Protein AF-A0A6P1TSM0-F1 (afdb_monomer_lite)

Structure (mmCIF, N/CA/C/O backbone):
data_AF-A0A6P1TSM0-F1
#
_entry.id   AF-A0A6P1TSM0-F1
#
loop_
_atom_site.group_PDB
_atom_site.id
_atom_site.type_symbol
_atom_site.label_atom_id
_atom_site.label_alt_id
_atom_site.label_comp_id
_atom_site.label_asym_id
_atom_site.label_entity_id
_atom_site.label_seq_id
_atom_site.pdbx_PDB_ins_code
_atom_site.Cartn_x
_atom_site.Cartn_y
_atom_site.Cartn_z
_atom_site.occupancy
_atom_site.B_iso_or_equiv
_atom_site.auth_seq_id
_atom_site.auth_comp_id
_atom_site.auth_asym_id
_atom_site.auth_atom_id
_atom_site.pdbx_PDB_model_num
ATOM 1 N N . MET A 1 1 ? -9.371 -7.545 -21.738 1.00 65.81 1 MET A N 1
ATOM 2 C CA . MET A 1 1 ? -8.456 -7.775 -20.600 1.00 65.81 1 MET A CA 1
ATOM 3 C C . MET A 1 1 ? -7.790 -6.449 -20.270 1.00 65.81 1 MET A C 1
ATOM 5 O O . MET A 1 1 ? -7.552 -5.688 -21.202 1.00 65.81 1 MET A O 1
ATOM 9 N N . GLY A 1 2 ? -7.595 -6.137 -18.985 1.00 71.38 2 GLY A N 1
ATOM 10 C CA . GLY A 1 2 ? -6.954 -4.888 -18.554 1.00 71.38 2 GLY A CA 1
ATOM 11 C C . GLY A 1 2 ? -5.471 -4.851 -18.932 1.00 71.38 2 GLY A C 1
ATOM 12 O O . GLY A 1 2 ? -4.866 -5.903 -19.128 1.00 71.38 2 GLY A O 1
ATOM 13 N N . ASN A 1 3 ? -4.897 -3.656 -19.076 1.00 83.69 3 ASN A N 1
ATOM 14 C CA . ASN A 1 3 ? -3.457 -3.522 -19.290 1.00 83.69 3 ASN A CA 1
ATOM 15 C C . ASN A 1 3 ? -2.704 -3.742 -17.974 1.00 83.69 3 ASN A C 1
ATOM 17 O O . ASN A 1 3 ? -3.132 -3.255 -16.927 1.00 83.69 3 ASN A O 1
ATOM 21 N N . GLU A 1 4 ? -1.589 -4.469 -18.046 1.00 91.94 4 GLU A N 1
ATOM 22 C CA . GLU A 1 4 ? -0.681 -4.628 -16.913 1.00 91.94 4 GLU A CA 1
ATOM 23 C C . GLU A 1 4 ? -0.001 -3.302 -16.569 1.00 91.94 4 GLU A C 1
ATOM 25 O O . GLU A 1 4 ? 0.395 -2.534 -17.451 1.00 91.94 4 GLU A O 1
ATOM 30 N N . ILE A 1 5 ? 0.180 -3.063 -15.275 1.00 91.25 5 ILE A N 1
ATOM 31 C CA . ILE A 1 5 ? 0.982 -1.963 -14.757 1.00 91.25 5 ILE A CA 1
ATOM 32 C C . ILE A 1 5 ? 2.449 -2.394 -14.615 1.00 91.25 5 ILE A C 1
ATOM 34 O O . ILE A 1 5 ? 2.783 -3.565 -14.386 1.00 91.25 5 ILE A O 1
ATOM 38 N N . GLY A 1 6 ? 3.356 -1.425 -14.734 1.00 91.25 6 GLY A N 1
ATOM 39 C CA . GLY A 1 6 ? 4.765 -1.627 -14.410 1.00 91.25 6 GLY A CA 1
ATOM 40 C C . GLY A 1 6 ? 4.944 -1.777 -12.901 1.00 91.25 6 GLY A C 1
ATOM 41 O O . GLY A 1 6 ? 4.674 -0.839 -12.157 1.00 91.25 6 GLY A O 1
ATOM 42 N N . THR A 1 7 ? 5.392 -2.946 -12.446 1.00 93.75 7 THR A N 1
ATOM 43 C CA . THR A 1 7 ? 5.723 -3.189 -11.031 1.00 93.75 7 THR A CA 1
ATOM 44 C C . THR A 1 7 ? 7.223 -3.218 -10.770 1.00 93.75 7 THR A C 1
ATOM 46 O O . THR A 1 7 ? 7.633 -3.087 -9.623 1.00 93.75 7 THR A O 1
ATOM 49 N N . VAL A 1 8 ? 8.047 -3.312 -11.814 1.00 93.94 8 VAL A N 1
ATOM 50 C CA . VAL A 1 8 ? 9.508 -3.343 -11.717 1.00 93.94 8 VAL A CA 1
ATOM 51 C C . VAL A 1 8 ? 10.094 -2.281 -12.637 1.00 93.94 8 VAL A C 1
ATOM 53 O O . VAL A 1 8 ? 9.729 -2.196 -13.810 1.00 93.94 8 VAL A O 1
ATOM 56 N N . GLY A 1 9 ? 11.017 -1.493 -12.100 1.00 91.44 9 GLY A N 1
ATOM 57 C CA . GLY A 1 9 ? 11.840 -0.546 -12.838 1.00 91.44 9 GLY A CA 1
ATOM 58 C C . GLY A 1 9 ? 13.226 -0.430 -12.210 1.00 91.44 9 GLY A C 1
ATOM 59 O O . GLY A 1 9 ? 13.522 -1.074 -11.208 1.00 91.44 9 GLY A O 1
ATOM 60 N N . ASP A 1 10 ? 14.076 0.422 -12.777 1.00 90.38 10 ASP A N 1
ATOM 61 C CA . ASP A 1 10 ? 15.478 0.558 -12.353 1.00 90.38 10 ASP A CA 1
ATOM 62 C C . ASP A 1 10 ? 15.686 1.005 -10.901 1.00 90.38 10 ASP A C 1
ATOM 64 O O . ASP A 1 10 ? 16.770 0.822 -10.360 1.00 90.38 10 ASP A O 1
ATOM 68 N N . THR A 1 11 ? 14.678 1.627 -10.289 1.00 89.44 11 THR A N 1
ATOM 69 C CA . THR A 1 11 ? 14.749 2.197 -8.934 1.00 89.44 11 THR A CA 1
ATOM 70 C C . THR A 1 11 ? 13.581 1.767 -8.050 1.00 89.44 11 THR A C 1
ATOM 72 O O . THR A 1 11 ? 13.414 2.286 -6.945 1.00 89.44 11 THR A O 1
ATOM 75 N N . TYR A 1 12 ? 12.746 0.826 -8.510 1.00 93.31 12 TYR A N 1
ATOM 76 C CA . TYR A 1 12 ? 11.613 0.327 -7.735 1.00 93.31 12 TYR A CA 1
ATOM 77 C C . TYR A 1 12 ? 11.230 -1.116 -8.073 1.00 93.31 12 TYR A C 1
ATOM 79 O O . TYR A 1 12 ? 11.386 -1.577 -9.200 1.00 93.31 12 TYR A O 1
ATOM 87 N N . SER A 1 13 ? 10.679 -1.816 -7.085 1.00 95.69 13 SER A N 1
ATOM 88 C CA . SER A 1 13 ? 10.101 -3.148 -7.240 1.00 95.69 13 SER A CA 1
ATOM 89 C C . SER A 1 13 ? 8.913 -3.297 -6.294 1.00 95.69 13 SER A C 1
ATOM 91 O O . SER A 1 13 ? 9.087 -3.389 -5.080 1.00 95.69 13 SER A O 1
ATOM 93 N N . TYR A 1 14 ? 7.707 -3.329 -6.850 1.00 96.81 14 TYR A N 1
ATOM 94 C CA . TYR A 1 14 ? 6.460 -3.581 -6.135 1.00 96.81 14 TYR A CA 1
ATOM 95 C C . TYR A 1 14 ? 6.055 -5.060 -6.258 1.00 96.81 14 TYR A C 1
ATOM 97 O O . TYR A 1 14 ? 6.393 -5.702 -7.254 1.00 96.81 14 TYR A O 1
ATOM 105 N N . PRO A 1 15 ? 5.303 -5.613 -5.290 1.00 97.06 15 PRO A N 1
ATOM 106 C CA . PRO A 1 15 ? 4.692 -6.933 -5.427 1.00 97.06 15 PRO A CA 1
ATOM 107 C C . PRO A 1 15 ? 3.731 -6.991 -6.622 1.00 97.06 15 PRO A C 1
ATOM 109 O O . PRO A 1 15 ? 3.183 -5.973 -7.041 1.00 97.06 15 PRO A O 1
ATOM 112 N N . ASP A 1 16 ? 3.432 -8.190 -7.120 1.00 97.62 16 ASP A N 1
ATOM 113 C CA . ASP A 1 16 ? 2.435 -8.352 -8.189 1.00 97.62 16 ASP A CA 1
ATOM 114 C C . ASP A 1 16 ? 1.001 -8.062 -7.718 1.00 97.62 16 ASP A C 1
ATOM 116 O O . ASP A 1 16 ? 0.124 -7.766 -8.530 1.00 97.62 16 ASP A O 1
ATOM 120 N N . SER A 1 17 ? 0.743 -8.164 -6.411 1.00 98.00 17 SER A N 1
ATOM 121 C CA . SER A 1 17 ? -0.553 -7.857 -5.799 1.00 98.00 17 SER A CA 1
ATOM 122 C C . SER A 1 17 ? -0.370 -6.991 -4.559 1.00 98.00 17 SER A C 1
ATOM 124 O O . SER A 1 17 ? 0.366 -7.353 -3.644 1.00 98.00 17 SER A O 1
ATOM 126 N N . PHE A 1 18 ? -1.039 -5.844 -4.546 1.00 98.12 18 PHE A N 1
ATOM 127 C CA . PHE A 1 18 ? -0.989 -4.832 -3.491 1.00 98.12 18 PHE A CA 1
ATOM 128 C C . PHE A 1 18 ? -2.201 -3.905 -3.630 1.00 98.12 18 PHE A C 1
ATOM 130 O O . PHE A 1 18 ? -2.914 -3.958 -4.635 1.00 98.12 18 PHE A O 1
ATOM 137 N N . ASN A 1 19 ? -2.432 -3.037 -2.648 1.00 98.12 19 ASN A N 1
ATOM 138 C CA . ASN A 1 19 ? -3.484 -2.024 -2.727 1.00 98.12 19 ASN A CA 1
ATOM 139 C C . ASN A 1 19 ? -2.885 -0.617 -2.619 1.00 98.12 19 ASN A C 1
ATOM 141 O O . ASN A 1 19 ? -2.039 -0.350 -1.763 1.00 98.12 19 ASN A O 1
ATOM 145 N N . ILE A 1 20 ? -3.337 0.293 -3.481 1.00 97.44 20 ILE A N 1
ATOM 146 C CA . ILE A 1 20 ? -2.962 1.707 -3.428 1.00 97.44 20 ILE A CA 1
ATOM 147 C C . ILE A 1 20 ? -3.999 2.454 -2.596 1.00 97.44 20 ILE A C 1
ATOM 149 O O . ILE A 1 20 ? -5.167 2.498 -2.970 1.00 97.44 20 ILE A O 1
ATOM 153 N N . ILE A 1 21 ? -3.574 3.075 -1.498 1.00 96.06 21 ILE A N 1
ATOM 154 C CA . ILE A 1 21 ? -4.416 3.891 -0.625 1.00 96.06 21 ILE A CA 1
ATOM 155 C C . ILE A 1 21 ? -4.237 5.372 -0.982 1.00 96.06 21 ILE A C 1
ATOM 157 O O . ILE A 1 21 ? -3.236 6.020 -0.652 1.00 96.06 21 ILE A O 1
ATOM 161 N N . GLY A 1 22 ? -5.243 5.940 -1.640 1.00 92.88 22 GLY A N 1
ATOM 162 C CA . GLY A 1 22 ? -5.375 7.372 -1.884 1.00 92.88 22 GLY A CA 1
ATOM 163 C C . GLY A 1 22 ? -5.903 8.084 -0.642 1.00 92.88 22 GLY A C 1
ATOM 164 O O . GLY A 1 22 ? -7.071 8.445 -0.587 1.00 92.88 22 GLY A O 1
ATOM 165 N N . ILE A 1 23 ? -5.052 8.298 0.367 1.00 82.06 23 ILE A N 1
ATOM 166 C CA . ILE A 1 23 ? -5.464 8.824 1.686 1.00 82.06 23 ILE A CA 1
ATOM 167 C C . ILE A 1 23 ? -6.190 10.178 1.593 1.00 82.06 23 ILE A C 1
ATOM 169 O O . ILE A 1 23 ? -7.147 10.401 2.336 1.00 82.06 23 ILE A O 1
ATOM 173 N N . ARG A 1 24 ? -5.760 11.082 0.701 1.00 81.31 24 ARG A N 1
ATOM 174 C CA . ARG A 1 24 ? -6.414 12.389 0.490 1.00 81.31 24 ARG A CA 1
ATOM 175 C C . ARG A 1 24 ? -7.755 12.238 -0.224 1.00 81.31 24 ARG A C 1
ATOM 177 O O . ARG A 1 24 ? -8.733 12.847 0.187 1.00 81.31 24 ARG A O 1
ATOM 184 N N . ASP A 1 25 ? -7.772 11.424 -1.272 1.00 86.38 25 ASP A N 1
ATOM 185 C CA . ASP A 1 25 ? -8.903 11.322 -2.196 1.00 86.38 25 ASP A CA 1
ATOM 186 C C . ASP A 1 25 ? -9.953 10.304 -1.712 1.00 86.38 25 ASP A C 1
ATOM 188 O O . ASP A 1 25 ? -11.049 10.238 -2.254 1.00 86.38 25 ASP A O 1
ATOM 192 N N . GLY A 1 26 ? -9.644 9.541 -0.656 1.00 91.31 26 GLY A N 1
ATOM 193 C CA . GLY A 1 26 ? -10.558 8.584 -0.040 1.00 91.31 26 GLY A CA 1
ATOM 194 C C . GLY A 1 26 ? -10.851 7.386 -0.938 1.00 91.31 26 GLY A C 1
ATOM 195 O O . GLY A 1 26 ? -11.975 6.899 -0.939 1.00 91.31 26 GLY A O 1
ATOM 196 N N . VAL A 1 27 ? -9.857 6.917 -1.694 1.00 96.12 27 VAL A N 1
ATOM 197 C CA . VAL A 1 27 ? -9.993 5.827 -2.674 1.00 96.12 27 VAL A CA 1
ATOM 198 C C . VAL A 1 27 ? -8.976 4.723 -2.398 1.00 96.12 27 VAL A C 1
ATOM 200 O O . VAL A 1 27 ? -7.865 4.996 -1.938 1.00 96.12 27 VAL A O 1
ATOM 203 N N . VAL A 1 28 ? -9.342 3.483 -2.716 1.00 97.88 28 VAL A N 1
ATOM 204 C CA . VAL A 1 28 ? -8.446 2.327 -2.755 1.00 97.88 28 VAL A CA 1
ATOM 205 C C . VAL A 1 28 ? -8.457 1.716 -4.146 1.00 97.88 28 VAL A C 1
ATOM 207 O O . VAL A 1 28 ? -9.519 1.419 -4.679 1.00 97.88 28 VAL A O 1
ATOM 210 N N . VAL A 1 29 ? -7.278 1.502 -4.723 1.00 97.56 29 VAL A N 1
ATOM 211 C CA . VAL A 1 29 ? -7.118 0.766 -5.984 1.00 97.56 29 VAL A CA 1
ATOM 212 C C . VAL A 1 29 ? -6.521 -0.596 -5.668 1.00 97.56 29 VAL A C 1
ATOM 214 O O . VAL A 1 29 ? -5.413 -0.675 -5.134 1.00 97.56 29 VAL A O 1
ATOM 217 N N . LYS A 1 30 ? -7.241 -1.670 -5.986 1.00 97.94 30 LYS A N 1
ATOM 218 C CA . LYS A 1 30 ? -6.785 -3.044 -5.767 1.00 97.94 30 LYS A CA 1
ATOM 219 C C . LYS A 1 30 ? -6.030 -3.535 -6.994 1.00 97.94 30 LYS A C 1
ATOM 221 O O . LYS A 1 30 ? -6.590 -3.569 -8.087 1.00 97.94 30 LYS A O 1
ATOM 226 N N . ILE A 1 31 ? -4.773 -3.933 -6.815 1.00 97.81 31 ILE A N 1
ATOM 227 C CA . ILE A 1 31 ? -3.941 -4.516 -7.871 1.00 97.81 31 ILE A CA 1
ATOM 228 C C . ILE A 1 31 ? -3.805 -6.016 -7.633 1.00 97.81 31 ILE A C 1
ATOM 230 O O . ILE A 1 31 ? -3.442 -6.438 -6.531 1.00 97.81 31 ILE A O 1
ATOM 234 N N . ARG A 1 32 ? -4.079 -6.825 -8.659 1.00 97.38 32 ARG A N 1
ATOM 235 C CA . ARG A 1 32 ? -3.911 -8.284 -8.648 1.00 97.38 32 ARG A CA 1
ATOM 236 C C . ARG A 1 32 ? -3.203 -8.737 -9.902 1.00 97.38 32 ARG A C 1
ATOM 238 O O . ARG A 1 32 ? -3.635 -8.402 -11.001 1.00 97.38 32 ARG A O 1
ATOM 245 N N . GLY A 1 33 ? -2.114 -9.482 -9.735 1.00 96.88 33 GLY A N 1
ATOM 246 C CA . GLY A 1 33 ? -1.311 -9.940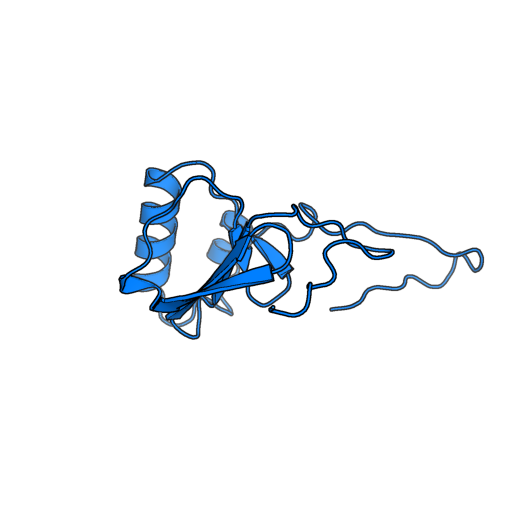 -10.869 1.00 96.88 33 GLY A CA 1
ATOM 247 C C . GLY A 1 33 ? -0.946 -8.794 -11.814 1.00 96.88 33 GLY A C 1
ATOM 248 O O . GLY A 1 33 ? -1.055 -8.945 -13.024 1.00 96.88 33 GLY A O 1
ATOM 249 N N . ARG A 1 34 ? -0.584 -7.629 -11.256 1.00 96.44 34 ARG A N 1
ATOM 250 C CA . ARG A 1 34 ? -0.210 -6.412 -11.990 1.00 96.44 34 ARG A CA 1
ATOM 251 C C . ARG A 1 34 ? -1.344 -5.779 -12.807 1.00 96.44 34 ARG A C 1
ATOM 253 O O . ARG A 1 34 ? -1.081 -4.948 -13.666 1.00 96.44 34 ARG A O 1
ATOM 260 N N . ILE A 1 35 ? -2.601 -6.111 -12.535 1.00 96.06 35 ILE A N 1
ATOM 261 C CA . ILE A 1 35 ? -3.777 -5.523 -13.189 1.00 96.06 35 ILE A CA 1
ATOM 262 C C . ILE A 1 35 ? -4.640 -4.833 -12.132 1.00 96.06 35 ILE A C 1
ATOM 264 O O . ILE A 1 35 ? -4.738 -5.307 -11.000 1.00 96.06 35 ILE A O 1
ATOM 268 N N . ILE A 1 36 ? -5.275 -3.715 -12.492 1.00 96.38 36 ILE A N 1
ATOM 269 C CA . ILE A 1 36 ? -6.312 -3.103 -11.653 1.00 96.38 36 ILE A CA 1
ATOM 270 C C . ILE A 1 36 ? -7.507 -4.057 -11.601 1.00 96.38 36 ILE A C 1
ATOM 272 O O . ILE A 1 36 ? -8.176 -4.276 -12.610 1.00 96.38 36 ILE A O 1
ATOM 276 N N . GLU A 1 37 ? -7.750 -4.629 -10.427 1.00 96.88 37 GLU A N 1
ATOM 277 C CA . GLU A 1 37 ? -8.903 -5.484 -10.158 1.00 96.88 37 GLU A CA 1
ATOM 278 C C . GLU A 1 37 ? -10.138 -4.639 -9.846 1.00 96.88 37 GLU A C 1
ATOM 280 O O . GLU A 1 37 ? -11.213 -4.911 -10.372 1.00 96.88 37 GLU A O 1
ATOM 285 N N . ASP A 1 38 ? -9.982 -3.623 -8.993 1.00 96.88 38 ASP A N 1
ATOM 286 C CA . ASP A 1 38 ? -11.106 -2.844 -8.476 1.00 96.88 38 ASP A CA 1
ATOM 287 C C . ASP A 1 38 ? -10.675 -1.451 -7.995 1.00 96.88 38 ASP A C 1
ATOM 289 O O . ASP A 1 38 ? -9.502 -1.216 -7.679 1.00 96.88 38 ASP A O 1
ATOM 293 N N . ILE A 1 39 ? -11.640 -0.538 -7.910 1.00 96.94 39 ILE A N 1
ATOM 294 C CA . ILE A 1 39 ? -11.488 0.798 -7.337 1.00 96.94 39 ILE A CA 1
ATOM 295 C C . ILE A 1 39 ? -12.652 1.036 -6.376 1.00 96.94 39 ILE A C 1
ATOM 297 O O . ILE A 1 39 ? -13.806 1.117 -6.785 1.00 96.94 39 ILE A O 1
ATOM 301 N N . LEU A 1 40 ? -12.330 1.190 -5.097 1.00 97.25 40 LEU A N 1
ATOM 302 C CA . LEU A 1 40 ? -13.293 1.305 -4.007 1.00 97.25 40 LEU A CA 1
ATOM 303 C C . LEU A 1 40 ? -13.172 2.663 -3.321 1.00 97.25 40 LEU A C 1
ATOM 305 O O . LEU A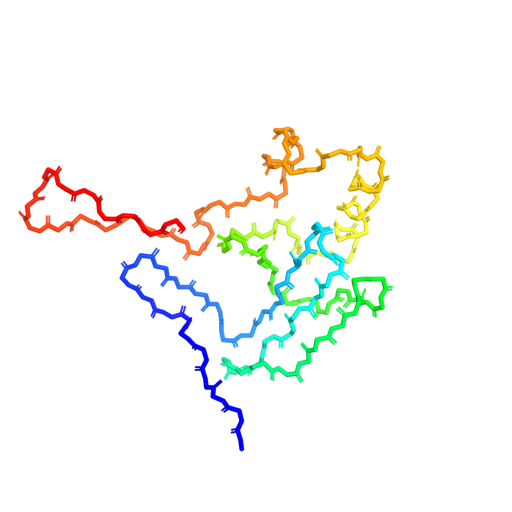 1 40 ? -12.093 3.261 -3.285 1.00 97.25 40 LEU A O 1
ATOM 309 N N . ALA A 1 41 ? -14.254 3.126 -2.698 1.00 96.94 41 ALA A N 1
ATOM 310 C CA . ALA A 1 41 ? -14.127 4.165 -1.688 1.00 96.94 41 ALA A CA 1
ATOM 311 C C . ALA A 1 41 ? -13.379 3.594 -0.471 1.00 96.94 41 ALA A C 1
ATOM 313 O O . ALA A 1 41 ? -13.593 2.452 -0.068 1.00 96.94 41 ALA A O 1
ATOM 314 N N . LEU A 1 42 ? -12.507 4.392 0.146 1.00 94.69 42 LEU A N 1
ATOM 315 C CA . LEU A 1 42 ? -11.689 3.973 1.289 1.00 94.69 42 LEU A CA 1
ATOM 316 C C . LEU A 1 42 ? -12.535 3.526 2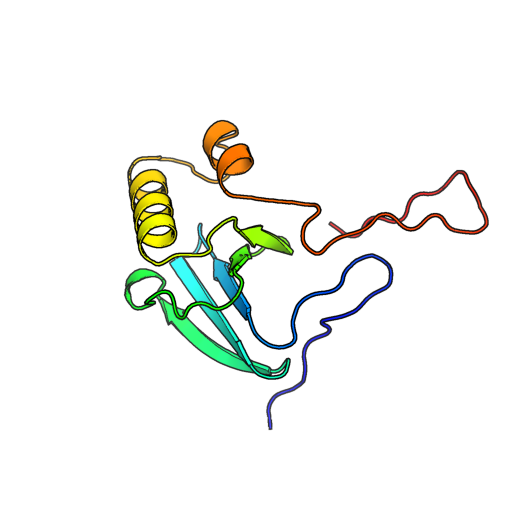.487 1.00 94.69 42 LEU A C 1
ATOM 318 O O . LEU A 1 42 ? -12.126 2.640 3.224 1.00 94.69 42 LEU A O 1
ATOM 322 N N . GLN A 1 43 ? -13.721 4.108 2.651 1.00 94.38 43 GLN A N 1
ATOM 323 C CA . GLN A 1 43 ? -14.685 3.717 3.683 1.00 94.38 43 GLN A CA 1
ATOM 324 C C . GLN A 1 43 ? -15.263 2.304 3.491 1.00 94.38 43 GLN A C 1
ATOM 326 O O . GLN A 1 43 ? -15.675 1.690 4.469 1.00 94.38 43 GLN A O 1
ATOM 331 N N . ASP A 1 44 ? -15.274 1.791 2.257 1.00 96.44 44 ASP A N 1
ATOM 332 C CA . ASP A 1 44 ? -15.813 0.468 1.921 1.00 96.44 44 ASP A CA 1
ATOM 333 C C . ASP A 1 44 ? -14.704 -0.599 1.876 1.00 96.44 44 ASP A C 1
ATOM 335 O O . ASP A 1 44 ? -14.961 -1.788 1.681 1.00 96.44 44 ASP A O 1
ATOM 339 N N . TYR A 1 45 ? -13.448 -0.186 2.054 1.00 96.94 45 TYR A N 1
ATOM 340 C CA . TYR A 1 45 ? -12.297 -1.072 2.014 1.00 96.94 45 TYR A CA 1
ATOM 341 C C . TYR A 1 45 ? -12.039 -1.723 3.377 1.00 96.94 45 TYR A C 1
ATOM 343 O O . TYR A 1 45 ? -11.891 -1.056 4.399 1.00 96.94 45 TYR A O 1
ATOM 351 N N . THR A 1 46 ? -11.906 -3.050 3.371 1.00 95.75 46 THR A N 1
ATOM 352 C CA . THR A 1 46 ? -11.382 -3.827 4.499 1.00 95.75 46 THR A CA 1
ATOM 353 C C . THR A 1 46 ? -9.976 -4.297 4.160 1.00 95.75 46 THR A C 1
ATOM 355 O O . THR A 1 46 ? -9.759 -4.838 3.077 1.00 95.75 46 THR A O 1
ATOM 358 N N . TYR A 1 47 ? -9.036 -4.118 5.091 1.00 97.88 47 TYR A N 1
ATOM 359 C CA . TYR A 1 47 ? -7.676 -4.621 4.931 1.00 97.88 47 TYR A CA 1
ATOM 360 C C . TYR A 1 47 ? -7.675 -6.131 4.659 1.00 97.88 47 TYR A C 1
ATOM 362 O O . TYR A 1 47 ? -8.229 -6.912 5.432 1.00 97.88 47 TYR A O 1
ATOM 370 N N . ASP A 1 48 ? -7.064 -6.528 3.544 1.00 96.94 48 ASP A N 1
ATOM 371 C CA . ASP A 1 48 ? -7.098 -7.887 2.994 1.00 96.94 48 ASP A CA 1
ATOM 372 C C . ASP A 1 48 ? -5.761 -8.634 3.156 1.00 96.94 48 ASP A C 1
ATOM 374 O O . ASP A 1 48 ? -5.528 -9.645 2.495 1.00 96.94 48 ASP A O 1
ATOM 378 N N . ASN A 1 49 ? -4.897 -8.151 4.057 1.00 97.62 49 ASN A N 1
ATOM 379 C CA . ASN A 1 49 ? -3.547 -8.665 4.316 1.00 97.62 49 ASN A CA 1
ATOM 380 C C . ASN A 1 49 ? -2.583 -8.566 3.125 1.00 97.62 49 ASN A C 1
ATOM 382 O O . ASN A 1 49 ? -1.553 -9.243 3.110 1.00 97.62 49 ASN A O 1
ATOM 386 N N . LEU A 1 50 ? -2.886 -7.731 2.127 1.00 98.12 50 LEU A N 1
ATOM 387 C CA . LEU A 1 50 ? -1.929 -7.411 1.078 1.00 98.12 50 LEU A CA 1
ATOM 388 C C . LEU A 1 50 ? -1.109 -6.167 1.412 1.00 98.12 50 LEU A C 1
ATOM 390 O O . LEU A 1 50 ? -1.557 -5.297 2.167 1.00 98.12 50 LEU A O 1
ATOM 394 N N . PRO A 1 51 ? 0.091 -6.044 0.823 1.00 98.19 51 PRO A N 1
ATOM 395 C CA . PRO A 1 51 ? 0.912 -4.870 1.027 1.00 98.19 51 PRO A CA 1
ATOM 396 C C . PRO A 1 51 ? 0.210 -3.597 0.546 1.00 98.19 51 PRO A C 1
ATOM 398 O O . PRO A 1 51 ? -0.518 -3.596 -0.451 1.00 98.19 51 PRO A O 1
ATOM 401 N N . LEU A 1 52 ? 0.446 -2.503 1.264 1.00 97.94 52 LEU A N 1
ATOM 402 C CA . LEU A 1 52 ? -0.186 -1.215 1.013 1.00 97.94 52 LEU A CA 1
ATOM 403 C C . LEU A 1 52 ? 0.830 -0.199 0.494 1.00 97.94 52 LEU A C 1
ATOM 405 O O . LEU A 1 52 ? 1.966 -0.131 0.969 1.00 97.94 52 LEU A O 1
ATOM 409 N N . ILE A 1 53 ? 0.401 0.608 -0.472 1.00 96.94 53 ILE A N 1
ATOM 410 C CA . ILE A 1 53 ? 1.201 1.658 -1.109 1.00 96.94 53 ILE A CA 1
ATOM 411 C C . ILE A 1 53 ? 0.372 2.941 -1.129 1.00 96.94 53 ILE A C 1
ATOM 413 O O . ILE A 1 53 ? -0.827 2.892 -1.371 1.00 96.94 53 ILE A O 1
ATOM 417 N N . ASN A 1 54 ? 0.952 4.108 -0.866 1.00 93.50 54 ASN A N 1
ATOM 418 C CA . ASN A 1 54 ? 0.219 5.367 -1.030 1.00 93.50 54 ASN A CA 1
ATOM 419 C C . ASN A 1 54 ? 0.269 5.859 -2.491 1.00 93.50 54 ASN A C 1
ATOM 421 O O . ASN A 1 54 ? 1.056 5.383 -3.305 1.00 93.50 54 ASN A O 1
ATOM 425 N N . ALA A 1 55 ? -0.523 6.874 -2.837 1.00 90.38 55 ALA A N 1
ATOM 426 C CA . ALA A 1 55 ? -0.554 7.422 -4.202 1.00 90.38 55 ALA A CA 1
ATOM 427 C C . ALA A 1 55 ? 0.784 8.025 -4.710 1.00 90.38 55 ALA A C 1
ATOM 429 O O . ALA A 1 55 ? 0.871 8.395 -5.875 1.00 90.38 55 ALA A O 1
ATOM 430 N N . ARG A 1 56 ? 1.817 8.138 -3.859 1.00 89.44 56 ARG A N 1
ATOM 431 C CA . ARG A 1 56 ? 3.182 8.586 -4.213 1.00 89.44 56 ARG A CA 1
ATOM 432 C C . ARG A 1 56 ? 4.182 7.426 -4.333 1.00 89.44 56 ARG A C 1
ATOM 434 O O . ARG A 1 56 ? 5.381 7.648 -4.473 1.00 89.44 56 ARG A O 1
ATOM 441 N N . GLY A 1 57 ? 3.712 6.183 -4.243 1.00 91.88 57 GLY A N 1
ATOM 442 C CA . GLY A 1 57 ? 4.563 4.998 -4.339 1.00 91.88 57 GLY A CA 1
ATOM 443 C C . GLY A 1 57 ? 5.363 4.687 -3.072 1.00 91.88 57 GLY A C 1
ATOM 444 O O . GLY A 1 57 ? 6.327 3.930 -3.148 1.00 91.88 57 GLY A O 1
ATOM 445 N N . PHE A 1 58 ? 5.015 5.266 -1.918 1.00 94.44 58 PHE A N 1
ATOM 446 C CA . PHE A 1 58 ? 5.634 4.887 -0.641 1.00 94.44 58 PHE A CA 1
ATOM 447 C C . PHE A 1 58 ? 4.891 3.698 -0.053 1.00 94.44 58 PHE A C 1
ATOM 449 O O . PHE A 1 58 ? 3.659 3.653 -0.105 1.00 94.44 58 PHE A O 1
ATOM 456 N N . GLY A 1 59 ? 5.629 2.766 0.537 1.00 97.12 59 GLY A N 1
ATOM 457 C CA . GLY A 1 59 ? 5.026 1.689 1.303 1.00 97.12 59 GLY A CA 1
ATOM 458 C C . GLY A 1 59 ? 4.311 2.232 2.536 1.00 97.12 59 GLY A C 1
ATOM 459 O O . GLY A 1 59 ? 4.730 3.235 3.118 1.00 97.12 59 GLY A O 1
ATOM 460 N N . ILE A 1 60 ? 3.210 1.590 2.911 1.00 97.06 60 ILE A N 1
ATOM 461 C CA . ILE A 1 60 ? 2.472 1.881 4.139 1.00 97.06 60 ILE A CA 1
ATOM 462 C C . ILE A 1 60 ? 2.782 0.763 5.142 1.00 97.06 60 ILE A C 1
ATOM 464 O O . ILE A 1 60 ? 2.573 -0.412 4.841 1.00 97.06 60 ILE A O 1
ATOM 468 N N . ARG A 1 61 ? 3.282 1.131 6.329 1.00 97.38 61 ARG A N 1
ATOM 469 C CA . ARG A 1 61 ? 3.703 0.216 7.404 1.00 97.38 61 ARG A CA 1
ATOM 470 C C . ARG A 1 61 ? 2.501 -0.368 8.149 1.00 97.38 61 ARG A C 1
ATOM 472 O O . ARG A 1 61 ? 2.229 -0.002 9.284 1.00 97.38 61 ARG A O 1
ATOM 479 N N . VAL A 1 62 ? 1.771 -1.245 7.474 1.00 97.38 62 VAL A N 1
ATOM 480 C CA . VAL A 1 62 ? 0.623 -1.980 8.009 1.00 97.38 62 VAL A CA 1
ATOM 481 C C . VAL A 1 62 ? 0.767 -3.441 7.607 1.00 97.38 62 VAL A C 1
ATOM 483 O O . VAL A 1 62 ? 0.909 -3.758 6.426 1.00 97.38 62 VAL A O 1
ATOM 486 N N . SER A 1 63 ? 0.714 -4.310 8.604 1.00 95.75 63 SER A N 1
ATOM 487 C CA . SER A 1 63 ? 0.813 -5.765 8.498 1.00 95.75 63 SER A CA 1
ATOM 488 C C . SER A 1 63 ? -0.386 -6.470 9.132 1.00 95.75 63 SER A C 1
ATOM 490 O O . SER A 1 63 ? -0.590 -7.657 8.883 1.00 95.75 63 SER A O 1
ATOM 492 N N . THR A 1 64 ? -1.181 -5.768 9.948 1.00 97.69 64 THR A N 1
ATOM 493 C CA . THR A 1 64 ? -2.398 -6.313 10.562 1.00 97.69 64 THR A CA 1
ATOM 494 C C . THR A 1 64 ? -3.612 -5.413 10.356 1.00 97.69 64 THR A C 1
ATOM 496 O O . THR A 1 64 ? -3.510 -4.232 10.013 1.00 97.69 64 THR A O 1
ATOM 499 N N . LYS A 1 65 ? -4.799 -5.980 10.588 1.00 97.06 65 LYS A N 1
ATOM 500 C CA . LYS A 1 65 ? -6.054 -5.230 10.531 1.00 97.06 65 LYS A CA 1
ATOM 501 C C . LYS A 1 65 ? -6.106 -4.144 11.610 1.00 97.06 65 LYS A C 1
ATOM 503 O O . LYS A 1 65 ? -6.569 -3.044 11.335 1.00 97.06 65 LYS A O 1
ATOM 508 N N . GLU A 1 66 ? -5.587 -4.429 12.800 1.00 97.88 66 GLU A N 1
ATOM 509 C CA . GLU A 1 66 ? -5.538 -3.490 13.923 1.00 97.88 66 GLU A CA 1
ATOM 510 C C . GLU A 1 66 ? -4.647 -2.283 13.599 1.00 97.88 66 GLU A C 1
ATOM 512 O O . GLU A 1 66 ? -5.025 -1.146 13.868 1.00 97.88 66 GLU A O 1
ATOM 517 N N . GLU A 1 67 ? -3.492 -2.504 12.964 1.00 97.94 67 GLU A N 1
ATOM 518 C CA . GLU A 1 67 ? -2.623 -1.419 12.491 1.00 97.94 67 GLU A CA 1
ATOM 519 C C . GLU A 1 67 ? -3.312 -0.574 11.410 1.00 97.94 67 GLU A C 1
ATOM 521 O O . GLU A 1 67 ? -3.200 0.652 11.408 1.00 97.94 67 GLU A O 1
ATOM 526 N N . PHE A 1 68 ? -4.075 -1.206 10.510 1.00 97.19 68 PHE A N 1
ATOM 527 C CA . PHE A 1 68 ? -4.861 -0.478 9.513 1.00 97.19 68 PHE A CA 1
ATOM 528 C C . PHE A 1 68 ? -5.943 0.400 10.160 1.00 97.19 68 PHE A C 1
ATOM 530 O O . PHE A 1 68 ? -6.124 1.556 9.772 1.00 97.19 68 PHE A O 1
ATOM 537 N N . GLU A 1 69 ? -6.652 -0.135 11.155 1.00 95.94 69 GLU A N 1
ATOM 538 C CA . GLU A 1 69 ? -7.670 0.594 11.915 1.00 95.94 69 GLU A CA 1
ATOM 539 C C . GLU A 1 69 ? -7.057 1.796 12.657 1.00 95.94 69 GLU A C 1
ATOM 541 O O . GLU A 1 69 ? -7.601 2.900 12.577 1.00 95.94 69 GLU A O 1
ATOM 546 N N . GLN A 1 70 ? -5.884 1.626 13.278 1.00 96.69 70 GLN A N 1
ATOM 547 C CA . GLN A 1 70 ? -5.133 2.715 13.920 1.00 96.69 70 GLN A CA 1
ATOM 548 C C . GLN A 1 70 ? -4.734 3.810 12.924 1.00 96.69 70 GLN A C 1
ATOM 550 O O . GLN A 1 70 ? -4.956 4.995 13.183 1.00 96.69 70 GLN A O 1
ATOM 555 N N . LEU A 1 71 ? -4.208 3.430 11.756 1.00 95.00 71 LEU A N 1
ATOM 556 C CA . LEU A 1 71 ? -3.849 4.375 10.699 1.00 95.00 71 LEU A CA 1
ATOM 557 C C . LEU A 1 71 ? -5.065 5.210 10.262 1.00 95.00 71 LEU A C 1
ATOM 559 O O . LEU A 1 71 ? -4.960 6.431 10.101 1.00 95.00 71 LEU A O 1
ATOM 563 N N . MET A 1 72 ? -6.227 4.574 10.075 1.00 93.62 72 MET A N 1
ATOM 564 C CA . MET A 1 72 ? -7.470 5.260 9.696 1.00 93.62 72 MET A CA 1
ATOM 565 C C . MET A 1 72 ? -7.975 6.193 10.800 1.00 93.62 72 MET A C 1
ATOM 567 O O . MET A 1 72 ? -8.413 7.309 10.508 1.00 93.62 72 MET A O 1
ATOM 571 N N . GLU A 1 73 ? -7.898 5.773 12.062 1.00 93.75 73 GLU A N 1
ATOM 572 C CA . GLU A 1 73 ? -8.291 6.597 13.202 1.00 93.75 73 GLU A CA 1
ATOM 573 C C . GLU A 1 73 ? -7.414 7.852 13.325 1.00 93.75 73 GLU A C 1
ATOM 575 O O . GLU A 1 73 ? -7.935 8.967 13.417 1.00 93.75 73 GLU A O 1
ATOM 580 N N . GLU A 1 74 ? -6.089 7.700 13.265 1.00 92.88 74 GLU A N 1
ATOM 581 C CA . GLU A 1 74 ? -5.152 8.826 13.315 1.00 92.88 74 GLU A CA 1
ATOM 582 C C . GLU A 1 74 ? -5.354 9.797 12.150 1.00 92.88 74 GLU A C 1
ATOM 584 O O . GLU A 1 74 ? -5.395 11.014 12.357 1.00 92.88 74 GLU A O 1
ATOM 589 N N . ARG A 1 75 ? -5.544 9.268 10.933 1.00 89.62 75 ARG A N 1
ATOM 590 C CA . ARG A 1 75 ? -5.892 10.064 9.750 1.00 89.62 75 ARG A CA 1
ATOM 591 C C . ARG A 1 75 ? -7.133 10.912 10.014 1.00 89.62 75 ARG A C 1
ATOM 593 O O . ARG A 1 75 ? -7.111 12.108 9.743 1.00 89.62 75 ARG A O 1
ATOM 600 N N . ASN A 1 76 ? -8.205 10.309 10.526 1.00 88.56 76 ASN A N 1
ATOM 601 C CA . ASN A 1 76 ? -9.489 10.990 10.709 1.00 88.56 76 ASN A CA 1
ATOM 602 C C . ASN A 1 76 ? -9.439 12.084 11.791 1.00 88.56 76 ASN A C 1
ATOM 604 O O . ASN A 1 76 ? -10.252 13.007 11.762 1.00 88.56 76 ASN A O 1
ATOM 608 N N . ARG A 1 77 ? -8.482 12.018 12.726 1.00 88.56 77 ARG A N 1
ATOM 609 C CA . ARG A 1 77 ? -8.259 13.060 13.744 1.00 88.56 77 ARG A CA 1
ATOM 610 C C . ARG A 1 77 ? -7.460 14.262 13.225 1.00 88.56 77 ARG A C 1
ATOM 612 O O . ARG A 1 77 ? -7.487 15.319 13.854 1.00 88.56 77 ARG A O 1
ATOM 619 N N . LYS A 1 78 ? -6.730 14.124 12.114 1.00 82.69 78 LYS A N 1
ATOM 620 C CA . LYS A 1 78 ? -5.814 15.153 11.594 1.00 82.69 78 LYS A CA 1
ATOM 621 C C . LYS A 1 78 ? -6.462 15.946 10.450 1.00 82.69 78 LYS A C 1
ATOM 623 O O . LYS A 1 78 ? -6.920 15.384 9.464 1.00 82.69 78 LYS A O 1
ATOM 628 N N . LEU A 1 79 ? -6.434 17.281 10.551 1.00 70.19 79 LEU A N 1
ATOM 629 C CA . LEU A 1 79 ? -7.009 18.195 9.546 1.00 70.19 79 LEU A CA 1
ATOM 630 C C . LEU A 1 79 ? -6.257 18.181 8.202 1.00 70.19 79 LEU A C 1
ATOM 632 O O . LEU A 1 79 ? -6.871 18.389 7.158 1.00 70.19 79 LEU A O 1
ATOM 636 N N . ASN A 1 80 ? -4.937 17.948 8.211 1.00 78.31 80 ASN A N 1
ATOM 637 C CA . ASN A 1 80 ? -4.139 17.825 6.989 1.00 78.31 80 ASN A CA 1
ATOM 638 C C . ASN A 1 80 ? -3.033 16.776 7.131 1.00 78.31 80 ASN A C 1
ATOM 640 O O . ASN A 1 80 ? -1.888 17.070 7.472 1.00 78.31 80 ASN A O 1
ATOM 644 N N . ILE A 1 81 ? -3.383 15.543 6.791 1.00 75.06 81 ILE A N 1
ATOM 645 C CA . ILE A 1 81 ? -2.483 14.395 6.865 1.00 75.06 81 ILE A CA 1
ATOM 646 C C . ILE A 1 81 ? -1.292 14.475 5.897 1.00 75.06 81 ILE A C 1
ATOM 648 O O . ILE A 1 81 ? -0.262 13.852 6.123 1.00 75.06 81 ILE A O 1
ATOM 652 N N . THR A 1 82 ? -1.411 15.246 4.810 1.00 70.44 82 THR A N 1
ATOM 653 C CA . THR A 1 82 ? -0.379 15.294 3.760 1.00 70.44 82 THR A CA 1
ATOM 654 C C . THR A 1 82 ? 0.836 16.141 4.120 1.00 70.44 82 THR A C 1
ATOM 656 O O . THR A 1 82 ? 1.865 16.025 3.460 1.00 70.44 82 THR A O 1
ATOM 659 N N . THR A 1 83 ? 0.724 16.972 5.156 1.00 77.94 83 THR A N 1
ATOM 660 C CA . THR A 1 83 ? 1.813 17.811 5.679 1.00 77.94 83 THR A CA 1
ATOM 661 C C . THR A 1 83 ? 2.236 17.398 7.088 1.00 77.94 83 THR A C 1
ATOM 663 O O . THR A 1 83 ? 3.056 18.072 7.705 1.00 77.94 83 THR A O 1
ATOM 666 N N . ASP A 1 84 ? 1.658 16.322 7.621 1.00 88.75 84 ASP A N 1
ATOM 667 C CA . ASP A 1 84 ? 1.909 15.873 8.982 1.00 88.75 84 ASP A CA 1
ATOM 668 C C . ASP A 1 84 ? 3.134 14.951 9.023 1.00 88.75 84 ASP A C 1
ATOM 670 O O . ASP A 1 84 ? 3.114 13.821 8.525 1.00 88.75 84 ASP A O 1
ATOM 674 N N . VAL A 1 85 ? 4.229 15.476 9.575 1.00 90.62 85 VAL A N 1
ATOM 675 C CA . VAL A 1 85 ? 5.539 14.813 9.590 1.00 90.62 85 VAL A CA 1
ATOM 676 C C . VAL A 1 85 ? 5.534 13.584 10.494 1.00 90.62 85 VAL A C 1
ATOM 678 O O . VAL A 1 85 ? 6.071 12.550 10.106 1.00 90.62 85 VAL A O 1
ATOM 681 N N . GLU A 1 86 ? 4.914 13.671 11.671 1.00 92.50 86 GLU A N 1
ATOM 682 C CA . GLU A 1 86 ? 4.849 12.556 12.623 1.00 92.50 86 GLU A CA 1
ATOM 683 C C . GLU A 1 86 ? 4.071 11.384 12.029 1.00 92.50 86 GLU A C 1
ATOM 685 O O . GLU A 1 86 ? 4.583 10.266 11.982 1.00 92.50 86 GLU A O 1
ATOM 690 N N . PHE A 1 87 ? 2.890 11.658 11.468 1.00 92.69 87 PHE A N 1
ATOM 691 C CA . PHE A 1 87 ? 2.089 10.645 10.790 1.00 92.69 87 PHE A CA 1
ATOM 692 C C . PHE A 1 87 ? 2.843 10.029 9.608 1.00 92.69 87 PHE A C 1
ATOM 694 O O . PHE A 1 87 ? 2.860 8.811 9.439 1.00 92.69 87 PHE A O 1
ATOM 701 N N . SER A 1 88 ? 3.493 10.863 8.790 1.00 91.88 88 SER A N 1
ATOM 702 C CA . SER A 1 88 ? 4.235 10.385 7.620 1.00 91.88 88 SER A CA 1
ATOM 703 C C . SER A 1 88 ? 5.408 9.492 8.021 1.00 91.88 88 SER A C 1
ATOM 705 O O . SER A 1 88 ? 5.593 8.429 7.433 1.00 91.88 88 SER A O 1
ATOM 707 N N . ASN A 1 89 ? 6.173 9.881 9.043 1.00 94.12 89 ASN A N 1
ATOM 708 C CA . ASN A 1 89 ? 7.300 9.094 9.538 1.00 94.12 89 ASN A CA 1
ATOM 709 C C . ASN A 1 89 ? 6.848 7.781 10.182 1.00 94.12 89 ASN A C 1
ATOM 711 O O . ASN A 1 89 ? 7.522 6.768 10.004 1.00 94.12 89 ASN A O 1
ATOM 715 N N . GLN A 1 90 ? 5.708 7.775 10.873 1.00 95.38 90 GLN A N 1
ATOM 716 C CA . GLN A 1 90 ? 5.128 6.568 11.458 1.00 95.38 90 GLN A CA 1
ATOM 717 C C . GLN A 1 90 ? 4.667 5.593 10.368 1.00 95.38 90 GLN A C 1
ATOM 719 O O . GLN A 1 90 ? 5.108 4.443 10.328 1.00 95.38 90 GLN A O 1
ATOM 724 N N . TRP A 1 91 ? 3.853 6.058 9.419 1.00 95.69 91 TRP A N 1
ATOM 725 C CA . TRP A 1 91 ? 3.125 5.161 8.522 1.00 95.69 91 TRP A CA 1
ATOM 726 C C . TRP A 1 91 ? 3.754 4.949 7.147 1.00 95.69 91 TRP A C 1
ATOM 728 O O . TRP A 1 91 ? 3.445 3.936 6.526 1.00 95.69 91 TRP A O 1
ATOM 738 N N . PHE A 1 92 ? 4.630 5.829 6.648 1.00 95.00 92 PHE A N 1
ATOM 739 C CA . PHE A 1 92 ? 5.188 5.704 5.293 1.00 95.00 92 PHE A CA 1
ATOM 740 C C . PHE A 1 92 ? 6.673 5.357 5.253 1.00 95.00 92 PHE A C 1
ATOM 742 O O . PHE A 1 92 ? 7.504 6.013 5.882 1.00 95.00 92 PHE A O 1
ATOM 749 N N . SER A 1 93 ? 7.018 4.374 4.424 1.00 95.25 93 SER A N 1
ATOM 750 C CA . SER A 1 93 ? 8.392 3.999 4.090 1.00 95.25 93 SER A CA 1
ATOM 751 C C . SER A 1 93 ? 8.687 4.319 2.628 1.00 95.25 93 SER A C 1
ATOM 753 O O . SER A 1 93 ? 8.016 3.837 1.713 1.00 95.25 93 SER A O 1
ATOM 755 N N . LEU A 1 94 ? 9.709 5.147 2.411 1.00 91.12 94 LEU A N 1
ATOM 756 C CA . LEU A 1 94 ? 10.222 5.448 1.075 1.00 91.12 94 LEU A CA 1
ATOM 757 C C . LEU A 1 94 ? 10.993 4.253 0.496 1.00 91.12 94 LEU A C 1
ATOM 759 O O . LEU A 1 94 ? 10.936 4.001 -0.701 1.00 91.12 94 LEU A O 1
ATOM 763 N N . ASP A 1 95 ? 11.699 3.529 1.355 1.00 91.44 95 ASP A N 1
ATOM 764 C CA . ASP A 1 95 ? 12.694 2.506 1.042 1.00 91.44 95 ASP A CA 1
ATOM 765 C C . ASP A 1 95 ? 12.130 1.082 0.924 1.00 91.44 95 ASP A C 1
ATOM 767 O O . ASP A 1 95 ? 12.828 0.189 0.456 1.00 91.44 95 ASP A O 1
ATOM 771 N N . GLN A 1 96 ? 10.862 0.851 1.281 1.00 94.75 96 GLN A N 1
ATOM 772 C CA . GLN A 1 96 ? 10.254 -0.485 1.214 1.00 94.75 96 GLN A CA 1
ATOM 773 C C . GLN A 1 96 ? 10.216 -1.059 -0.209 1.00 94.75 96 GLN A C 1
ATOM 775 O O . GLN A 1 96 ? 10.403 -2.259 -0.395 1.00 94.75 96 GLN A O 1
ATOM 780 N N . TYR A 1 97 ? 9.960 -0.210 -1.208 1.00 94.75 97 TYR A N 1
ATOM 781 C CA . TYR A 1 97 ? 9.837 -0.627 -2.611 1.00 94.75 97 TYR A CA 1
ATOM 782 C C . TYR A 1 97 ? 10.725 0.159 -3.565 1.00 94.75 97 TYR A C 1
ATOM 784 O O . TYR A 1 97 ? 10.736 -0.139 -4.757 1.00 94.75 97 TYR A O 1
ATOM 792 N N . LYS A 1 98 ? 11.447 1.170 -3.073 1.00 90.75 98 LYS A N 1
ATOM 793 C CA . LYS A 1 98 ? 12.356 1.984 -3.879 1.00 90.75 98 LYS A CA 1
ATOM 794 C C . LYS A 1 98 ? 13.788 1.731 -3.440 1.00 90.75 98 LYS A C 1
ATOM 796 O O . LYS A 1 98 ? 14.057 1.521 -2.262 1.00 90.75 98 LYS A O 1
ATOM 801 N N . HIS A 1 99 ? 14.705 1.779 -4.391 1.00 88.19 99 HIS A N 1
ATOM 802 C CA . HIS A 1 99 ? 16.131 1.638 -4.140 1.00 88.19 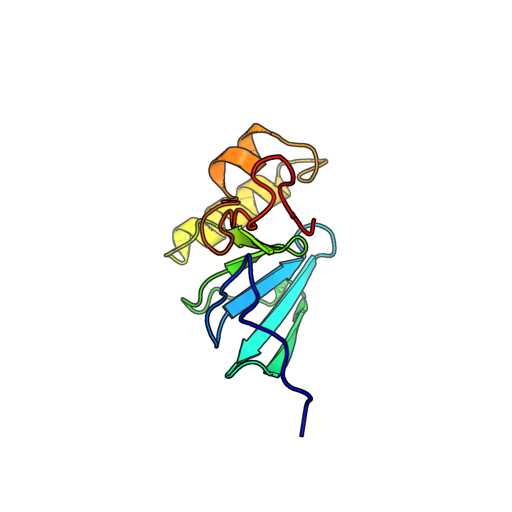99 HIS A CA 1
ATOM 803 C C . HIS A 1 99 ? 16.923 2.640 -4.975 1.00 88.19 99 HIS A C 1
ATOM 805 O O . HIS A 1 99 ? 16.476 3.114 -6.019 1.00 88.19 99 HIS A O 1
ATOM 811 N N . ILE A 1 100 ? 18.111 2.972 -4.478 1.00 85.50 100 ILE A N 1
ATOM 812 C CA . ILE A 1 100 ? 19.036 3.896 -5.126 1.00 85.50 100 ILE A CA 1
ATOM 813 C C . ILE A 1 100 ? 19.885 3.097 -6.107 1.00 85.50 100 ILE A C 1
ATOM 815 O O . ILE A 1 100 ? 20.538 2.132 -5.706 1.00 85.50 100 ILE A O 1
ATOM 81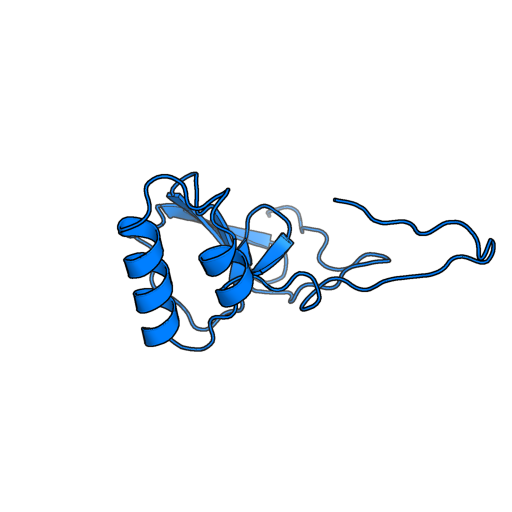9 N N . LYS A 1 101 ? 19.917 3.520 -7.369 1.00 81.94 101 LYS A N 1
ATOM 820 C CA . LYS A 1 101 ? 20.824 2.982 -8.381 1.00 81.94 101 LYS A CA 1
ATOM 821 C C . LYS A 1 101 ? 21.778 4.089 -8.823 1.00 81.94 101 LYS A C 1
ATOM 823 O O . LYS A 1 101 ? 21.342 5.175 -9.195 1.00 81.94 101 LYS A O 1
ATOM 828 N N . PHE A 1 102 ? 23.076 3.816 -8.747 1.00 76.56 102 PHE A N 1
ATOM 829 C CA . PHE A 1 102 ? 24.115 4.687 -9.293 1.00 76.56 102 PHE A CA 1
ATOM 830 C C . PHE A 1 102 ? 24.421 4.237 -10.723 1.00 76.56 102 PHE A C 1
ATOM 832 O O . PHE A 1 102 ? 24.560 3.038 -10.966 1.00 76.56 102 PHE A O 1
ATOM 839 N N . ASN A 1 103 ? 24.522 5.185 -11.653 1.00 72.25 103 ASN A N 1
ATOM 840 C CA . ASN A 1 103 ? 24.933 4.913 -13.031 1.00 72.25 103 ASN A CA 1
ATOM 841 C C . ASN A 1 103 ? 26.448 5.143 -13.195 1.00 72.25 103 ASN A C 1
ATOM 843 O O . ASN A 1 103 ? 27.096 5.690 -12.301 1.00 72.25 103 ASN A O 1
ATOM 847 N N . GLU A 1 104 ? 27.016 4.692 -14.322 1.00 66.25 104 GLU A N 1
ATOM 848 C CA . GLU A 1 104 ? 28.470 4.706 -14.592 1.00 66.25 104 GLU A CA 1
ATOM 849 C C . GLU A 1 104 ? 29.100 6.112 -14.491 1.00 66.25 104 GLU A C 1
ATOM 851 O O . GLU A 1 104 ? 30.281 6.240 -14.165 1.00 66.25 104 GLU A O 1
ATOM 856 N N . ASP A 1 105 ? 28.290 7.165 -14.629 1.00 62.97 105 ASP A N 1
ATOM 857 C CA . ASP A 1 105 ? 28.623 8.531 -14.228 1.00 62.97 105 ASP A CA 1
ATOM 858 C C . ASP A 1 105 ? 28.271 8.755 -12.744 1.00 62.97 105 ASP A C 1
ATOM 860 O O . ASP A 1 105 ? 27.187 9.235 -12.400 1.00 62.97 105 ASP A O 1
ATOM 864 N N . VAL A 1 106 ? 29.223 8.429 -11.859 1.00 58.91 106 VAL A N 1
ATOM 865 C CA . VAL A 1 106 ? 29.141 8.400 -10.374 1.00 58.91 106 VAL A CA 1
ATOM 866 C C . VAL A 1 106 ? 28.626 9.705 -9.715 1.00 58.91 106 VAL A C 1
ATOM 868 O O . VAL A 1 106 ? 28.386 9.749 -8.510 1.00 58.91 106 VAL A O 1
ATOM 871 N N . TYR A 1 107 ? 28.416 10.775 -10.484 1.00 58.31 107 TYR A N 1
ATOM 872 C CA . TYR A 1 107 ? 27.939 12.077 -10.008 1.00 58.31 107 TYR A CA 1
ATOM 873 C C . TYR A 1 107 ? 26.451 12.352 -10.260 1.00 58.31 107 TYR A C 1
ATOM 875 O O . TYR A 1 107 ? 25.962 13.409 -9.859 1.00 58.31 107 TYR A O 1
ATOM 883 N N . THR A 1 108 ? 25.719 11.424 -10.879 1.00 55.28 108 THR A N 1
ATOM 884 C CA . THR A 1 108 ? 24.294 11.606 -11.192 1.00 55.28 108 THR A CA 1
ATOM 885 C C . THR A 1 108 ? 23.475 10.522 -10.511 1.00 55.28 108 THR A C 1
ATOM 887 O O . THR A 1 108 ? 23.669 9.335 -10.768 1.00 55.28 108 THR A O 1
ATOM 890 N N . ILE A 1 109 ? 22.560 10.929 -9.629 1.00 57.19 109 ILE A N 1
ATOM 891 C CA . ILE A 1 109 ? 21.592 10.015 -9.024 1.00 57.19 109 ILE A CA 1
ATOM 892 C C . ILE A 1 109 ? 20.253 10.208 -9.728 1.00 57.19 109 ILE A C 1
ATOM 894 O O . ILE A 1 109 ? 19.689 11.302 -9.689 1.00 57.19 109 ILE A O 1
ATOM 898 N N . GLU A 1 110 ? 19.746 9.159 -10.371 1.00 56.22 110 GLU A N 1
ATOM 899 C CA . GLU A 1 110 ? 18.408 9.169 -10.959 1.00 56.22 110 GLU A CA 1
ATOM 900 C C . GLU A 1 110 ? 17.380 8.759 -9.903 1.00 56.22 110 GLU A C 1
ATOM 902 O O . GLU A 1 110 ? 17.380 7.635 -9.401 1.00 56.22 110 GLU A O 1
ATOM 907 N N . TYR A 1 111 ? 16.480 9.6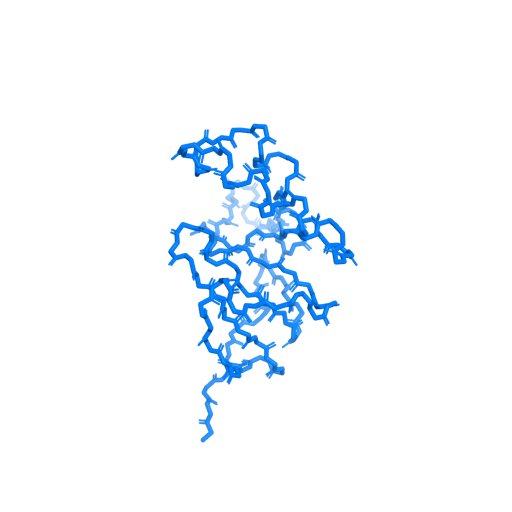86 -9.578 1.00 51.47 111 TYR A N 1
ATOM 908 C CA . TYR A 1 111 ? 15.303 9.435 -8.756 1.00 51.47 111 TYR A CA 1
ATOM 909 C C . TYR A 1 111 ? 14.066 9.944 -9.482 1.00 51.47 111 TYR A C 1
ATOM 911 O O . TYR A 1 111 ? 13.972 11.128 -9.798 1.00 51.47 111 TYR A O 1
ATOM 919 N N . ASN A 1 112 ? 13.095 9.058 -9.690 1.00 48.53 112 ASN A N 1
ATOM 920 C CA . ASN A 1 112 ? 11.778 9.429 -10.195 1.00 48.53 112 ASN A CA 1
ATOM 921 C C . ASN A 1 112 ? 10.823 9.579 -8.999 1.00 48.53 112 ASN A C 1
ATOM 923 O O . ASN A 1 112 ? 10.545 8.595 -8.298 1.00 48.53 112 ASN A O 1
ATOM 927 N N . ILE A 1 113 ? 10.397 10.823 -8.741 1.00 49.12 113 ILE A N 1
ATOM 928 C CA . ILE A 1 113 ? 9.430 11.199 -7.693 1.00 49.12 113 ILE A CA 1
ATOM 929 C C . ILE A 1 113 ? 8.011 11.047 -8.232 1.00 49.12 113 ILE A C 1
ATOM 931 O O . ILE A 1 113 ? 7.744 11.607 -9.318 1.00 49.12 113 ILE A O 1
#

pLDDT: mean 89.01, std 12.36, range [48.53, 98.19]

Secondary structure (DSSP, 8-state):
-PPPP--EETTEE--SSEEEEETTTTEEEEEETTEEEEEEEGGG----SS-EEETTS-EE---SHHHHHHHHHHHHH-S-GGG-HHHHHHHEESTTTB---B-SSTT-B----

Organism: NCBI:txid2696063

Sequence (113 aa):
MGNEIGTVGDTYSYPDSFNIIGIRDGVVVKIRGRIIEDILALQDYTYDNLPLINARGFGIRVSTKEEFEQLMEERNRKLNITTDVEFSNQWFSLDQYKHIKFNEDVYTIEYNI

Foldseek 3Di:
DFDFDDQDDPWFHHDQWEWEDALPVQKIFTGHSRGGPDIDRVVPDQDPQGWYAYPVGWTFPDRDSVVVVVLVVVSVVDPDLPPDPVSCVNTTHPPPTTHWDADPPNPDTDDDD

Radius of gyration: 15.3 Å; chains: 1; bounding box: 45×28×34 Å